Protein AF-A0A523XMF5-F1 (afdb_monomer_lite)

Secondary structure (DSSP, 8-state):
----HHHHHHHHGGGHHHHHHHHT-HHHHHHHHHTT----EEEEETTEEEETT---

Structure (mmCIF, N/CA/C/O backbone):
data_AF-A0A523XMF5-F1
#
_entry.id   AF-A0A523XMF5-F1
#
loop_
_atom_site.group_PDB
_atom_site.id
_atom_site.type_symbol
_atom_site.label_atom_id
_atom_site.label_alt_id
_atom_site.label_comp_id
_atom_site.label_asym_id
_atom_site.label_entity_id
_atom_site.label_seq_id
_atom_site.pdbx_PDB_ins_code
_atom_site.Cartn_x
_atom_site.Cartn_y
_atom_site.Cartn_z
_atom_site.occupancy
_atom_site.B_iso_or_equiv
_atom_site.auth_seq_id
_atom_site.auth_comp_id
_atom_site.auth_asym_id
_atom_site.auth_atom_id
_atom_site.pdbx_PDB_model_num
ATOM 1 N N . MET A 1 1 ? -21.697 8.700 18.218 1.00 62.84 1 MET A N 1
ATOM 2 C CA . MET A 1 1 ? -21.009 7.734 17.334 1.00 62.84 1 MET A CA 1
ATOM 3 C C . MET A 1 1 ? -19.942 7.053 18.168 1.00 62.84 1 MET A C 1
ATOM 5 O O . MET A 1 1 ? -19.183 7.763 18.816 1.00 62.84 1 MET A O 1
ATOM 9 N N . ALA A 1 2 ? -19.945 5.723 18.246 1.00 87.12 2 ALA A N 1
ATOM 10 C CA . ALA A 1 2 ? -18.866 5.002 18.916 1.00 87.12 2 ALA A CA 1
ATOM 11 C C . ALA A 1 2 ? -17.607 5.075 18.041 1.00 87.12 2 ALA A C 1
ATOM 13 O O . ALA A 1 2 ? -17.705 5.006 16.819 1.00 87.12 2 ALA A O 1
ATOM 14 N N . PHE A 1 3 ? -16.441 5.245 18.655 1.00 93.00 3 PHE A N 1
ATOM 15 C CA . PHE A 1 3 ? -15.168 5.191 17.944 1.00 93.00 3 PHE A CA 1
ATOM 16 C C . PHE A 1 3 ? -14.976 3.800 17.323 1.00 93.00 3 PHE A C 1
ATOM 18 O O . PHE A 1 3 ? -15.095 2.793 18.021 1.00 93.00 3 PHE A O 1
ATOM 25 N N . SER A 1 4 ? -14.673 3.751 16.024 1.00 95.12 4 SER A N 1
ATOM 26 C CA . SER A 1 4 ? -14.378 2.517 15.296 1.00 95.12 4 SER A CA 1
ATOM 27 C C . SER A 1 4 ? -13.012 2.622 14.636 1.00 95.12 4 SER A C 1
ATOM 29 O O . SER A 1 4 ? -12.794 3.438 13.741 1.00 95.12 4 SER A O 1
ATOM 31 N N . ILE A 1 5 ? -12.090 1.764 15.069 1.00 94.25 5 ILE A N 1
ATOM 32 C CA . ILE A 1 5 ? -10.752 1.671 14.476 1.00 94.25 5 ILE A CA 1
ATOM 33 C C . ILE A 1 5 ? -10.852 1.219 13.017 1.00 94.25 5 ILE A C 1
ATOM 35 O O . ILE A 1 5 ? -10.133 1.735 12.169 1.00 94.25 5 ILE A O 1
ATOM 39 N N . THR A 1 6 ? -11.763 0.293 12.714 1.00 93.19 6 THR A N 1
ATOM 40 C CA . THR A 1 6 ? -11.943 -0.232 11.357 1.00 93.19 6 THR A CA 1
ATOM 41 C C . THR A 1 6 ? -12.369 0.864 10.386 1.00 93.19 6 THR A C 1
ATOM 43 O O . THR A 1 6 ? -11.750 1.005 9.338 1.00 93.19 6 THR A O 1
ATOM 46 N N . GLN A 1 7 ? -13.340 1.699 10.774 1.00 94.31 7 GLN A N 1
ATOM 47 C CA . GLN A 1 7 ? -13.785 2.826 9.943 1.00 94.31 7 GLN A CA 1
ATOM 48 C C . GLN A 1 7 ? -12.653 3.832 9.716 1.00 94.31 7 GLN A C 1
ATOM 50 O O . GLN A 1 7 ? -12.429 4.266 8.592 1.00 94.31 7 GLN A O 1
ATOM 55 N N . LEU A 1 8 ? -11.878 4.140 10.761 1.00 93.88 8 LEU A N 1
ATOM 56 C CA . LEU A 1 8 ? -10.753 5.065 10.641 1.00 93.88 8 LEU A CA 1
ATOM 57 C C . LEU A 1 8 ? -9.655 4.542 9.698 1.00 93.88 8 LEU A C 1
ATOM 59 O O . LEU A 1 8 ? -9.036 5.328 8.983 1.00 93.88 8 LEU A O 1
ATOM 63 N N . ILE A 1 9 ? -9.391 3.232 9.701 1.00 91.00 9 ILE A N 1
ATOM 64 C CA . ILE A 1 9 ? -8.431 2.613 8.775 1.00 91.00 9 ILE A CA 1
ATOM 65 C C . ILE A 1 9 ? -8.954 2.697 7.338 1.00 91.00 9 ILE A C 1
ATOM 67 O O . ILE A 1 9 ? -8.205 3.100 6.452 1.00 91.00 9 ILE A O 1
ATOM 71 N N . GLU A 1 10 ? -10.227 2.364 7.109 1.00 89.94 10 GLU A N 1
ATOM 72 C CA . GLU A 1 10 ? -10.854 2.416 5.782 1.00 89.94 10 GLU A CA 1
ATOM 73 C C . GLU A 1 10 ? -10.825 3.832 5.189 1.00 89.94 10 GLU A C 1
ATOM 75 O O . GLU A 1 10 ? -10.400 4.013 4.049 1.00 89.94 10 GLU A O 1
ATOM 80 N N . GLU A 1 11 ? -11.187 4.845 5.979 1.00 92.88 11 GLU A N 1
ATOM 81 C CA . GLU A 1 11 ? -11.187 6.255 5.563 1.00 92.88 11 GLU A CA 1
ATOM 82 C C . GLU A 1 11 ? -9.790 6.780 5.209 1.00 92.88 11 GLU A C 1
ATOM 84 O O . GLU A 1 11 ? -9.650 7.685 4.386 1.00 92.88 11 GLU A O 1
ATOM 89 N N . ARG A 1 12 ? -8.746 6.225 5.832 1.00 92.50 12 ARG A N 1
ATOM 90 C CA . ARG A 1 12 ? -7.363 6.709 5.707 1.00 92.50 12 ARG A CA 1
ATOM 91 C C . ARG A 1 12 ? -6.446 5.771 4.934 1.00 92.50 12 ARG A C 1
ATOM 93 O O . ARG A 1 12 ? -5.236 5.996 4.891 1.00 92.50 12 ARG A O 1
ATOM 100 N N . GLN A 1 13 ? -6.992 4.744 4.290 1.00 88.12 13 GLN A N 1
ATOM 101 C CA . GLN A 1 13 ? -6.211 3.739 3.565 1.00 88.12 13 GLN A CA 1
ATOM 102 C C . GLN A 1 13 ? -5.333 4.355 2.457 1.00 88.12 13 GLN A C 1
ATOM 104 O O . GLN A 1 13 ? -4.250 3.848 2.132 1.00 88.12 13 GLN A O 1
ATOM 109 N N . ASP A 1 14 ? -5.770 5.488 1.909 1.00 89.25 14 ASP A N 1
ATOM 110 C CA . ASP A 1 14 ? -5.066 6.237 0.872 1.00 89.25 14 ASP A CA 1
ATOM 111 C C . ASP A 1 14 ? -3.832 6.989 1.384 1.00 89.25 14 ASP A C 1
ATOM 113 O O . ASP A 1 14 ? -2.892 7.217 0.616 1.00 89.25 14 ASP A O 1
ATOM 117 N N . ASP A 1 15 ? -3.771 7.272 2.687 1.00 93.00 15 ASP A N 1
ATOM 118 C CA . ASP A 1 15 ? -2.659 7.984 3.314 1.00 93.00 15 ASP A CA 1
ATOM 119 C C . ASP A 1 15 ? -1.415 7.101 3.487 1.00 93.00 15 ASP A C 1
ATOM 121 O O . ASP A 1 15 ? -0.326 7.626 3.733 1.00 93.00 15 ASP A O 1
ATOM 125 N N . GLN A 1 16 ? -1.535 5.769 3.362 1.00 90.00 16 GLN A N 1
ATOM 126 C CA . GLN A 1 16 ? -0.488 4.825 3.786 1.00 90.00 16 GLN A CA 1
ATOM 127 C C . GLN A 1 16 ? 0.893 5.156 3.201 1.00 90.00 16 GLN A C 1
ATOM 129 O O . GLN A 1 16 ? 1.905 5.097 3.899 1.00 90.00 16 GLN A O 1
ATOM 134 N N . TYR A 1 17 ? 0.942 5.551 1.924 1.00 90.94 17 TYR A N 1
ATOM 135 C CA . TYR A 1 17 ? 2.194 5.821 1.224 1.00 90.94 17 TYR A CA 1
ATOM 136 C C . TYR A 1 17 ? 2.835 7.121 1.713 1.00 90.94 17 TYR A C 1
ATOM 138 O O . TYR A 1 17 ? 4.044 7.172 1.956 1.00 90.94 17 TYR A O 1
ATOM 146 N N . ALA A 1 18 ? 2.022 8.165 1.895 1.00 93.31 18 ALA A N 1
ATOM 147 C CA . ALA A 1 18 ? 2.476 9.441 2.431 1.00 93.31 18 ALA A CA 1
ATOM 148 C C . ALA A 1 18 ? 2.971 9.279 3.875 1.00 93.31 18 ALA A C 1
ATOM 150 O O . ALA A 1 18 ? 4.054 9.756 4.208 1.00 93.31 18 ALA A O 1
ATOM 151 N N . LEU A 1 19 ? 2.238 8.532 4.706 1.00 94.81 19 LEU A N 1
ATOM 152 C CA . LEU A 1 19 ? 2.625 8.250 6.088 1.00 94.81 19 LEU A CA 1
ATOM 153 C C . LEU A 1 19 ? 3.925 7.438 6.161 1.00 94.81 19 LEU A C 1
ATOM 155 O O . LEU A 1 19 ? 4.832 7.811 6.903 1.00 94.81 19 LEU A O 1
ATOM 159 N N . HIS A 1 20 ? 4.074 6.390 5.345 1.00 94.19 20 HIS A N 1
ATOM 160 C CA . HIS A 1 20 ? 5.300 5.587 5.315 1.00 94.19 20 HIS A CA 1
ATOM 161 C C . HIS A 1 20 ? 6.511 6.405 4.851 1.00 94.19 20 HIS A C 1
ATOM 163 O O . HIS A 1 20 ? 7.608 6.282 5.401 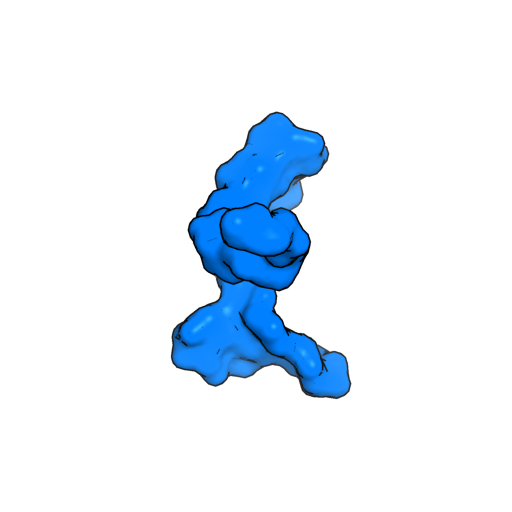1.00 94.19 20 HIS A O 1
ATOM 169 N N . LYS A 1 21 ? 6.317 7.282 3.858 1.00 95.06 21 LYS A N 1
ATOM 170 C CA . LYS A 1 21 ? 7.359 8.200 3.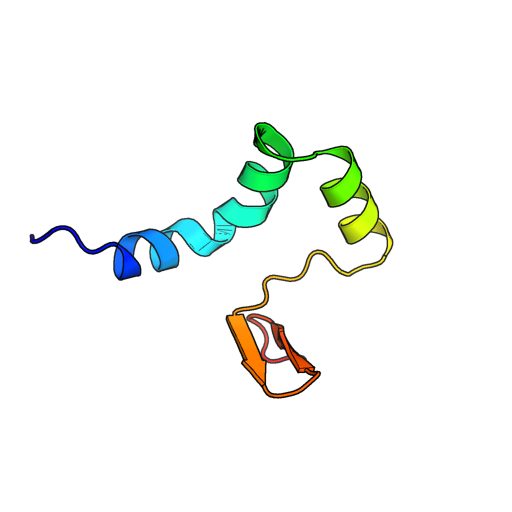387 1.00 95.06 21 LYS A CA 1
ATOM 171 C C . LYS A 1 21 ? 7.781 9.191 4.474 1.00 95.06 21 LYS A C 1
ATOM 173 O O . LYS A 1 21 ? 8.974 9.432 4.625 1.00 95.06 21 LYS A O 1
ATOM 178 N N . ASN A 1 22 ? 6.820 9.769 5.191 1.00 97.19 22 ASN A N 1
ATOM 179 C CA . ASN A 1 22 ? 7.073 10.860 6.132 1.00 97.19 22 ASN A CA 1
ATOM 180 C C . ASN A 1 22 ? 7.587 10.373 7.490 1.00 97.19 22 ASN A C 1
ATOM 182 O O . ASN A 1 22 ? 8.355 11.088 8.128 1.00 97.19 22 ASN A O 1
ATOM 186 N N . TYR A 1 23 ? 7.173 9.180 7.928 1.00 97.56 23 TYR A N 1
ATOM 187 C CA . TYR A 1 23 ? 7.368 8.743 9.314 1.00 97.56 23 TYR A CA 1
ATOM 188 C C . TYR A 1 23 ? 8.074 7.395 9.479 1.00 97.56 23 TYR A C 1
ATOM 190 O O . TYR A 1 23 ? 8.425 7.053 10.603 1.00 97.56 23 TYR A O 1
ATOM 198 N N . ILE A 1 24 ? 8.291 6.625 8.406 1.00 96.06 24 ILE A N 1
ATOM 199 C CA . ILE A 1 24 ? 8.925 5.300 8.500 1.00 96.06 24 ILE A CA 1
ATOM 200 C C . ILE A 1 24 ? 10.243 5.282 7.733 1.00 96.06 24 ILE A C 1
ATOM 202 O O . ILE A 1 24 ? 11.314 5.252 8.332 1.00 96.06 24 ILE A O 1
ATOM 206 N N . ASN A 1 25 ? 10.187 5.279 6.400 1.00 96.62 25 ASN A N 1
ATOM 207 C CA . ASN A 1 25 ? 11.389 5.192 5.580 1.00 96.62 25 ASN A CA 1
ATOM 208 C C . ASN A 1 25 ? 11.143 5.735 4.160 1.00 96.62 25 ASN A C 1
ATOM 210 O O . ASN A 1 25 ? 10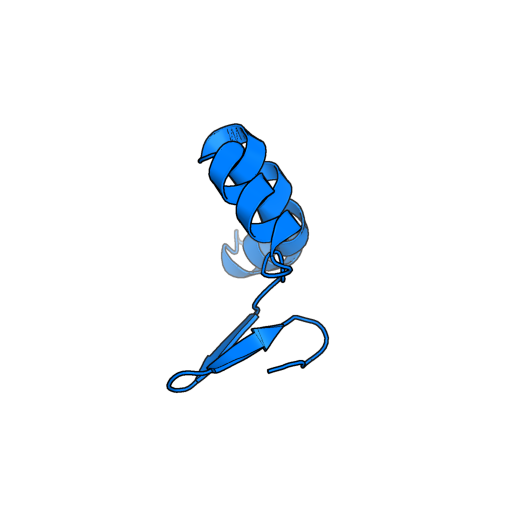.655 4.996 3.296 1.00 96.62 25 ASN A O 1
ATOM 214 N N . PRO A 1 26 ? 11.526 6.993 3.871 1.00 96.06 26 PRO A N 1
ATOM 215 C CA . PRO A 1 26 ? 11.339 7.584 2.547 1.00 96.06 26 PRO A CA 1
ATOM 216 C C . PRO A 1 26 ? 12.151 6.881 1.450 1.00 96.06 26 PRO A C 1
ATOM 218 O O . PRO A 1 26 ? 11.713 6.846 0.298 1.00 96.06 26 PRO A O 1
ATOM 221 N N . SER A 1 27 ? 13.313 6.312 1.786 1.00 97.31 27 SER A N 1
ATOM 222 C CA . SER A 1 27 ? 14.176 5.611 0.828 1.00 97.31 27 SER A CA 1
ATOM 223 C C . SER A 1 27 ? 13.544 4.301 0.366 1.00 97.31 27 SER A C 1
ATOM 225 O O . SER A 1 27 ? 13.477 4.053 -0.836 1.00 97.31 27 SER A O 1
ATOM 227 N N . MET A 1 28 ? 13.009 3.502 1.294 1.00 95.88 28 MET A N 1
ATOM 228 C CA . MET A 1 28 ? 12.297 2.263 0.960 1.00 95.88 28 MET A CA 1
ATOM 229 C C . MET A 1 28 ? 11.058 2.555 0.109 1.00 95.88 28 MET A C 1
ATOM 231 O O . MET A 1 28 ? 10.86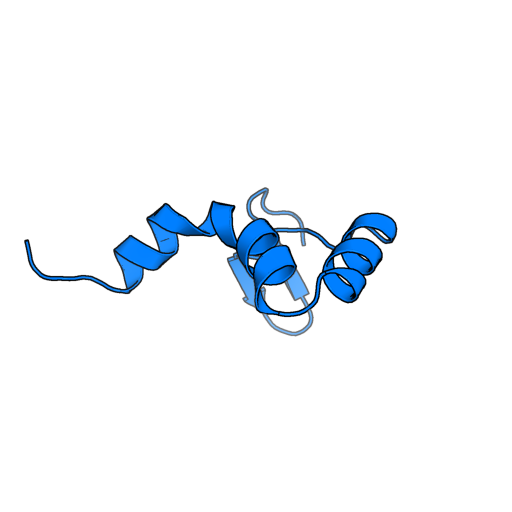2 1.940 -0.936 1.00 95.88 28 MET A O 1
ATOM 235 N N . THR A 1 29 ? 10.266 3.554 0.507 1.00 94.88 29 THR A N 1
ATOM 236 C CA . THR A 1 29 ? 9.080 3.981 -0.241 1.00 94.88 29 THR A CA 1
ATOM 237 C C . THR A 1 29 ? 9.422 4.357 -1.691 1.00 94.88 29 THR A C 1
ATOM 239 O O . THR A 1 29 ? 8.711 3.971 -2.619 1.00 94.88 29 THR A O 1
ATOM 242 N N . ARG A 1 30 ? 10.546 5.057 -1.908 1.00 95.56 30 ARG A N 1
ATOM 243 C CA . ARG A 1 30 ? 11.042 5.391 -3.252 1.00 95.56 30 ARG A CA 1
ATOM 244 C C . ARG A 1 30 ? 11.435 4.146 -4.046 1.00 95.56 30 ARG A C 1
ATOM 246 O O . ARG A 1 30 ? 11.040 4.038 -5.202 1.00 95.56 30 ARG A O 1
ATOM 253 N N . VAL A 1 31 ? 12.196 3.227 -3.447 1.00 97.38 31 VAL A N 1
ATOM 254 C CA . VAL A 1 31 ? 12.627 1.987 -4.116 1.00 97.38 31 VAL A CA 1
ATOM 255 C C . VAL A 1 31 ? 11.419 1.169 -4.560 1.00 97.38 31 VAL A C 1
ATOM 257 O O . VAL A 1 31 ? 11.349 0.809 -5.730 1.00 97.38 31 VAL A O 1
ATOM 260 N N . LEU A 1 32 ? 10.437 0.959 -3.677 1.00 94.94 32 LEU A N 1
ATOM 261 C CA . LEU A 1 32 ? 9.199 0.243 -4.004 1.00 94.94 32 LEU A CA 1
ATOM 262 C C . LEU A 1 32 ? 8.429 0.907 -5.153 1.00 94.94 32 LEU A C 1
ATOM 264 O O . LEU A 1 32 ? 7.891 0.204 -6.002 1.00 94.94 32 LEU A O 1
ATOM 268 N N . GLY A 1 33 ? 8.415 2.242 -5.220 1.00 93.69 33 GLY A N 1
ATOM 269 C CA . GLY A 1 33 ? 7.842 2.975 -6.352 1.00 93.69 33 GLY A CA 1
ATOM 270 C C . GLY A 1 33 ? 8.584 2.740 -7.669 1.00 93.69 33 GLY A C 1
ATOM 271 O O . GLY A 1 33 ? 7.946 2.552 -8.699 1.00 93.69 33 GLY A O 1
ATOM 272 N N . ILE A 1 34 ? 9.919 2.691 -7.639 1.00 96.75 34 ILE A N 1
ATOM 273 C CA . ILE A 1 34 ? 10.747 2.441 -8.830 1.00 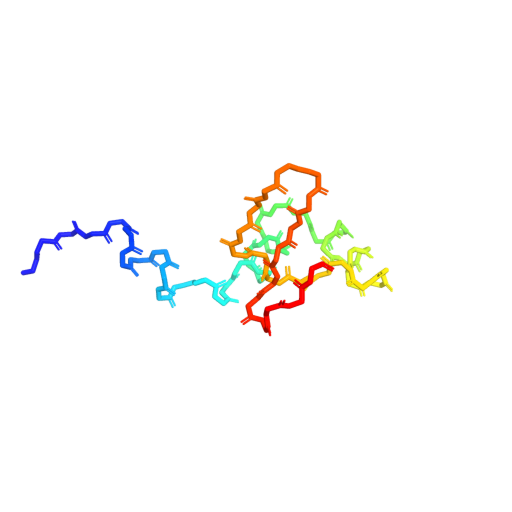96.75 34 ILE A CA 1
ATOM 274 C C . ILE A 1 34 ? 10.514 1.029 -9.381 1.00 96.75 34 ILE A C 1
ATOM 276 O O . ILE A 1 34 ? 10.397 0.862 -10.591 1.00 96.75 34 ILE A O 1
ATOM 280 N N . ILE A 1 35 ? 10.424 0.019 -8.511 1.00 96.25 35 ILE A N 1
ATOM 281 C CA . ILE A 1 35 ? 10.205 -1.375 -8.932 1.00 96.25 35 ILE A CA 1
ATOM 282 C C . ILE A 1 35 ? 8.722 -1.725 -9.155 1.00 96.25 35 ILE A C 1
ATOM 284 O O . ILE A 1 35 ? 8.411 -2.870 -9.465 1.00 96.25 35 ILE A O 1
ATOM 288 N N . GLY A 1 36 ? 7.802 -0.767 -8.985 1.00 91.38 36 GLY A N 1
ATOM 289 C CA . GLY A 1 36 ? 6.363 -0.958 -9.210 1.00 91.38 36 GLY A CA 1
ATOM 290 C C . GLY A 1 36 ? 5.610 -1.698 -8.096 1.00 91.38 36 GLY A C 1
ATOM 291 O O . GLY A 1 36 ? 4.471 -2.111 -8.294 1.00 91.38 36 GLY A O 1
ATOM 292 N N . PHE A 1 37 ? 6.215 -1.852 -6.916 1.00 91.12 37 PHE A N 1
ATOM 293 C CA . PHE A 1 37 ? 5.620 -2.513 -5.748 1.00 91.12 37 PHE A CA 1
ATOM 294 C C . PHE A 1 37 ? 4.888 -1.551 -4.798 1.00 91.12 37 PHE A C 1
ATOM 296 O O . PHE A 1 37 ? 4.393 -1.976 -3.755 1.00 91.12 37 PHE A O 1
ATOM 303 N N . ASN A 1 38 ? 4.764 -0.266 -5.135 1.00 90.19 38 ASN A N 1
ATOM 304 C CA . ASN A 1 38 ? 3.996 0.728 -4.372 1.00 90.19 38 ASN A CA 1
ATOM 305 C C . ASN A 1 38 ? 2.468 0.595 -4.561 1.00 90.19 38 ASN A C 1
ATOM 307 O O . ASN A 1 38 ? 1.761 1.591 -4.724 1.00 90.19 38 ASN A O 1
ATOM 311 N N . LYS A 1 39 ? 1.956 -0.636 -4.560 1.00 89.81 39 LYS A N 1
ATOM 312 C CA . LYS A 1 39 ? 0.531 -0.953 -4.688 1.00 89.81 39 LYS A CA 1
ATOM 313 C C . LYS A 1 39 ? -0.151 -0.946 -3.321 1.00 89.81 39 LYS A C 1
ATOM 315 O O . LYS A 1 39 ? 0.464 -1.244 -2.299 1.00 89.81 39 LYS A O 1
ATOM 320 N N . LYS A 1 40 ? -1.447 -0.630 -3.306 1.00 90.00 40 LYS A N 1
ATOM 321 C CA . LYS A 1 40 ? -2.281 -0.721 -2.102 1.00 90.00 40 LYS A CA 1
ATOM 322 C C . LYS A 1 40 ? -2.842 -2.132 -2.001 1.00 90.00 40 LYS A C 1
ATOM 324 O O . LYS A 1 40 ? -3.872 -2.425 -2.600 1.00 90.00 40 LYS A O 1
ATOM 329 N N . TYR A 1 41 ? -2.159 -3.003 -1.271 1.00 91.38 41 TYR A N 1
ATOM 330 C CA . TYR A 1 41 ? -2.637 -4.363 -1.041 1.00 91.38 41 TYR A CA 1
ATOM 331 C C . TYR A 1 41 ? -3.734 -4.380 0.030 1.00 91.38 41 TYR A C 1
ATOM 333 O O . TYR A 1 41 ? -3.547 -3.839 1.118 1.00 91.38 41 TYR A O 1
ATOM 341 N N . VAL A 1 42 ? -4.875 -5.003 -0.274 1.00 91.69 42 VAL A N 1
ATOM 342 C CA . VAL A 1 42 ? -6.039 -5.107 0.630 1.00 91.69 42 VAL A CA 1
ATOM 343 C C . VAL A 1 42 ? -6.259 -6.512 1.175 1.00 91.69 42 VAL A C 1
ATOM 345 O O . VAL A 1 42 ? -6.978 -6.693 2.154 1.00 91.69 42 VAL A O 1
ATOM 348 N N . ARG A 1 43 ? -5.663 -7.531 0.547 1.00 92.94 43 ARG A N 1
ATOM 349 C CA . ARG A 1 43 ? -5.853 -8.927 0.948 1.00 92.94 43 ARG A CA 1
ATOM 350 C C . ARG A 1 43 ? -4.626 -9.767 0.626 1.00 92.94 43 ARG A C 1
ATOM 352 O O . ARG A 1 43 ? -4.015 -9.591 -0.418 1.00 92.94 43 ARG A O 1
ATOM 359 N N . GLY A 1 44 ? -4.326 -10.736 1.488 1.00 95.25 44 GLY A N 1
ATOM 360 C CA . GLY A 1 44 ? -3.380 -11.822 1.225 1.00 95.25 44 GLY A CA 1
ATOM 361 C C . GLY A 1 44 ? -4.066 -13.188 1.295 1.00 95.25 44 GLY A C 1
ATOM 362 O O . GLY A 1 44 ? -5.049 -13.359 2.016 1.00 95.25 44 GLY A O 1
ATOM 363 N N . LYS A 1 45 ? -3.589 -14.164 0.521 1.00 96.69 45 LYS A N 1
ATOM 364 C CA . LYS A 1 45 ? -4.042 -15.568 0.555 1.00 96.69 45 LYS A CA 1
ATOM 365 C C . LYS A 1 45 ? -2.930 -16.467 0.024 1.00 96.69 45 LYS A C 1
ATOM 367 O O . LYS A 1 45 ? -2.590 -16.412 -1.158 1.00 96.69 45 LYS A O 1
ATOM 372 N N . GLY A 1 46 ? -2.396 -17.321 0.895 1.00 96.06 46 GLY A N 1
ATOM 373 C CA . GLY A 1 46 ? -1.191 -18.092 0.590 1.00 96.06 46 GLY A CA 1
ATOM 374 C C . GLY A 1 46 ? -0.020 -17.155 0.286 1.00 96.06 46 GLY A C 1
ATOM 375 O O . GLY A 1 46 ? 0.198 -16.194 1.016 1.00 96.06 46 GLY A O 1
ATOM 376 N N . ALA A 1 47 ? 0.690 -17.408 -0.814 1.00 95.62 47 ALA A N 1
ATOM 377 C CA . ALA A 1 47 ? 1.828 -16.601 -1.266 1.00 95.62 47 ALA A CA 1
ATOM 378 C C . ALA A 1 47 ? 1.442 -15.384 -2.135 1.00 95.62 47 ALA A C 1
ATOM 380 O O . ALA A 1 47 ? 2.310 -14.786 -2.764 1.00 95.62 47 ALA A O 1
ATOM 381 N N . TYR A 1 48 ? 0.153 -15.042 -2.217 1.00 94.88 48 TYR A N 1
ATOM 382 C CA . TYR A 1 48 ? -0.348 -13.998 -3.110 1.00 94.88 48 TYR A CA 1
ATOM 383 C C . TYR A 1 48 ? -0.949 -12.829 -2.337 1.00 94.88 48 TYR A C 1
ATOM 385 O O . TYR A 1 48 ? -1.550 -13.018 -1.272 1.00 94.88 48 TYR A O 1
ATOM 393 N N . LEU A 1 49 ? -0.825 -11.637 -2.916 1.00 94.94 49 LEU A N 1
ATOM 394 C CA . LEU A 1 49 ? -1.474 -10.415 -2.461 1.00 94.94 49 LEU A CA 1
ATOM 395 C C . LEU A 1 49 ? -2.518 -9.984 -3.493 1.00 94.94 49 LEU A C 1
ATOM 397 O O . LEU A 1 49 ? -2.543 -10.503 -4.597 1.00 94.94 49 LEU A O 1
ATOM 401 N N . TRP A 1 50 ? -3.433 -9.103 -3.103 1.00 95.12 50 TRP A N 1
ATOM 402 C CA . TRP A 1 50 ? -4.393 -8.478 -4.004 1.00 95.12 50 TRP A CA 1
ATOM 403 C C . TRP A 1 50 ? -4.410 -6.986 -3.757 1.00 95.12 50 TRP A C 1
ATOM 405 O O . TRP A 1 50 ? -4.531 -6.566 -2.601 1.00 95.12 50 TRP A O 1
ATOM 415 N N . ASP A 1 51 ? -4.286 -6.203 -4.821 1.00 93.06 51 ASP A N 1
ATOM 416 C CA . ASP A 1 51 ? -4.425 -4.755 -4.743 1.00 93.06 51 ASP A CA 1
ATOM 417 C C . ASP A 1 51 ? -5.897 -4.306 -4.767 1.00 93.06 51 ASP A C 1
ATOM 419 O O . ASP A 1 51 ? -6.816 -5.111 -4.939 1.00 93.06 51 ASP A O 1
ATOM 423 N N . ILE A 1 52 ? -6.125 -3.008 -4.547 1.00 91.31 52 ILE A N 1
ATOM 424 C CA . ILE A 1 52 ? -7.463 -2.392 -4.586 1.00 91.31 52 ILE A CA 1
ATOM 425 C C . ILE A 1 52 ? -8.168 -2.532 -5.946 1.00 91.31 52 ILE A C 1
ATOM 427 O O . ILE A 1 52 ? -9.390 -2.443 -6.001 1.00 91.31 52 ILE A O 1
ATOM 431 N N . GLU A 1 53 ? -7.421 -2.744 -7.032 1.00 91.06 53 GLU A N 1
ATOM 432 C CA . GLU A 1 53 ? -7.955 -2.934 -8.386 1.00 91.06 53 GLU A CA 1
ATOM 433 C C . GLU A 1 53 ? -8.312 -4.410 -8.645 1.00 91.06 53 GLU A C 1
ATOM 435 O O . GLU A 1 53 ? -8.894 -4.743 -9.675 1.00 91.06 53 GLU A O 1
ATOM 440 N N . GLY A 1 54 ? -8.004 -5.303 -7.698 1.00 91.44 54 GLY A N 1
ATOM 441 C CA . GLY A 1 54 ? -8.242 -6.738 -7.803 1.00 91.44 54 GLY A CA 1
ATOM 442 C C . GLY A 1 54 ? -7.116 -7.508 -8.494 1.00 91.44 54 GLY A C 1
ATOM 443 O O . GLY A 1 54 ? -7.257 -8.720 -8.689 1.00 91.44 54 GLY A O 1
ATOM 444 N N . ASN A 1 55 ? -5.996 -6.856 -8.822 1.00 91.81 55 ASN A N 1
ATOM 445 C CA . ASN A 1 55 ? -4.825 -7.526 -9.383 1.00 91.81 55 ASN A CA 1
ATOM 446 C C . ASN A 1 55 ? -4.155 -8.392 -8.312 1.00 91.81 55 ASN A C 1
ATOM 448 O O . ASN A 1 55 ? -4.126 -8.007 -7.144 1.00 91.81 55 ASN A O 1
ATOM 452 N N . ARG A 1 56 ? -3.615 -9.547 -8.719 1.00 90.50 56 ARG A N 1
ATOM 453 C CA . ARG A 1 56 ? -2.907 -10.503 -7.852 1.00 90.50 56 ARG A CA 1
ATOM 454 C C . ARG A 1 56 ? -1.393 -10.326 -7.926 1.00 90.50 56 ARG A C 1
ATOM 456 O O . ARG A 1 56 ? -0.896 -10.317 -9.072 1.00 90.50 56 ARG A O 1
#

Foldseek 3Di:
DDDDPVVVCVVCLVCVLVCCCPPPNVVVSVVCVVVVNNFSWDDDDPPDTAGPVRDD

Sequence (56 aa):
MAFSITQLIEERQDDQYALHKNYINPSMTRVLGIIGFNKKYVRGKGAYLWDIEGNR

pLDDT: mean 92.88, std 4.78, range [62.84, 97.56]

Radius of gyration: 13.37 Å; chains: 1; bounding box: 35×29×28 Å

=== Feature glossary ===
Feature key, reading from the visual/contextual features back to the raw sequence:

Rendered structure images. Structure images are PyMOL renders from six orthogonal camera directions. Cartoon representation draws helices as coils and strands as arrows; sticks shows the backbone as bonds; surface shows the solvent-excluded envelope. Rainbow coloring maps sequence position to hue (blue→red, N→C); chain coloring assigns a distinct color per polypeptide.

Contact-map, Ramachandran, and PAE plots. Three diagnostic plots accompany the record. The Cα contact map visualizes the tertiary structure as a 2D adjacency matrix (8 Å cutoff, sequence-local contacts suppressed). The Ramachandran plot shows the distribution of backbone (φ, ψ) torsions, with points in the α and β basins reflecting secondary structure content. The PAE plot shows AlphaFold's inter-residue confidence as a color matrix.

InterPro / GO / CATH / organism. The annotation block draws on four external resources. InterPro: which protein families and domains the sequence belongs to. GO: standardized terms for what the protein does, what process it participates in, and where in the cell it acts. CATH: which structural fold it has in the CATH hierarchy. Organism: the species of origin.

Nearest PDB structures. Structural nearest neighbors (via Foldseek easy-search vs the PDB). Reported per hit: target PDB id, E-value, and alignment TM-score. A TM-score above ~0.5 is the conventional threshold for 'same fold'.

Predicted aligned error. Predicted aligned error is AlphaFold's pairwise confidence. Unlike pLDDT (per-residue), PAE is per-residue-pair and captures whether two parts of the structure are correctly placed relative to each other. Units are ångströms of expected positional error.

Solvent-accessible surface area. SASA measures how much of the protein is reachable by solvent. It is computed by rolling a water-sized probe over the atomic surface and summing the exposed area (Å²). Per-residue SASA distinguishes core (buried, low SASA) from surface (exposed, high SASA) residues; total SASA is a whole-molecule size measure.

B-factor. Crystallographic B-factors measure how much each atom's electron density is smeared out, in Å². They rise in mobile loops and surface residues and fall in the buried interior. In AlphaFold models this column is repurposed to hold pLDDT instead.

pLDDT. For AlphaFold models, the B-factor field carries pLDDT — the model's own estimate of local accuracy on a 0–100 scale. Regions with pLDD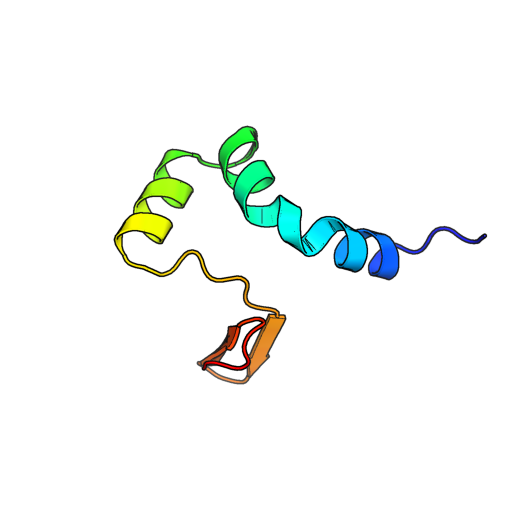T<50 should be treated as essentially unmodeled; they often correspond to intrinsically disordered segments.

Backbone torsions (φ/ψ). φ (phi) and ψ (psi) are the two rotatable backbone dihedrals per residue: φ is the C(i-1)–N–Cα–C torsion, ψ is the N–Cα–C–N(i+1) torsion, both in degrees on (−180°, 180°]. α-helical residues cluster near (−60°, −45°); β-strand residues near (−120°, +130°). A Ramachandran plot is simply a scatter of (φ, ψ) for every residue.

Radius of gyration, Cα contacts, bounding box. Radius of gyration (Rg) is the root-mean-square distance of Cα atoms from their centroid — a single number for overall size and compactness. A globular domain of N residues has Rg ≈ 2.2·N^0.38 Å; an extended or disordered chain has a much larger Rg. The Cα contact count is the number of residue pairs whose Cα atoms are within 8 Å and are more than four positions apart in sequence — a standard proxy for tertiary packing density. The bounding box is the smallest axis-aligned box enclosing all Cα atoms.

Secondary structure (3-state, P-SEA). Three-state secondary structure (P-SEA) collapses the eight DSSP classes into helix (a), strand (b), and coil (c). P-SEA assigns these from Cα geometry alone — distances and angles — without requiring backbone oxygens, so it works on any Cα trace.

Secondary structure (8-state, DSSP). Secondary structure is the local, repeating backbone conformation. DSSP classifies it into eight states by reading the hydrogen-bond network: three helix types (H, G, I), two β types (E, B), two non-regular types (T, S), and unstructured coil (-).

Foldseek 3Di. The Foldseek 3Di string encodes local tertiary geometry as a 20-letter alphabet — one character per residue — derived from the relative positions of nearby Cα atoms. Unlike the amino-acid sequence, 3Di is a direct function of the 3D structure, so two proteins with the same fold have similar 3Di strings even at low sequence identity.

mmCIF coordinates. Structure coordinates are given as an mmCIF _atom_site loop: one row per atom with element, residue name, chain id, sequence number, and x/y/z position in Å. Only the four main-chain atoms per residue are included here; side chains are omitted to keep the record compact.

Sequence. This is the polypeptide sequence — one letter per residue, N-terminus first. Length ranges from a few dozen residues for small domains to over a thousand for large multi-domain proteins.